Protein AF-C6XEP0-F1 (afdb_monomer_lite)

pLDDT: mean 82.9, std 18.35, range [35.19, 97.62]

Organism: Methylovorus glucosotrophus (strain SIP3-4) (NCBI:txid582744)

Structure (mmCIF, N/CA/C/O backbone):
data_AF-C6XEP0-F1
#
_entry.id   AF-C6XEP0-F1
#
loop_
_atom_site.group_PDB
_atom_site.id
_atom_site.type_symbol
_atom_site.label_atom_id
_atom_site.label_alt_id
_atom_site.label_comp_id
_atom_site.label_asym_id
_atom_site.label_entity_id
_atom_site.label_seq_id
_atom_site.pdbx_PDB_ins_code
_atom_site.Cartn_x
_atom_site.Cartn_y
_atom_site.Cartn_z
_atom_site.occupancy
_atom_site.B_iso_or_equiv
_atom_site.auth_seq_id
_atom_site.auth_comp_id
_atom_site.auth_asym_id
_atom_site.auth_atom_id
_atom_site.pdbx_PDB_model_num
ATOM 1 N N . MET A 1 1 ? 4.613 8.729 -8.527 1.00 85.50 1 MET A N 1
ATOM 2 C CA . MET A 1 1 ? 4.553 8.333 -7.103 1.00 85.50 1 MET A CA 1
ATOM 3 C C . MET A 1 1 ? 5.315 7.030 -6.969 1.00 85.50 1 MET A C 1
ATOM 5 O O . MET A 1 1 ? 5.037 6.103 -7.724 1.00 85.50 1 MET A O 1
ATOM 9 N N . THR A 1 2 ? 6.284 6.971 -6.066 1.00 95.75 2 THR A N 1
ATOM 10 C CA . THR A 1 2 ? 7.053 5.762 -5.747 1.00 95.75 2 THR A CA 1
ATOM 11 C C . THR A 1 2 ? 6.221 4.779 -4.923 1.00 95.75 2 THR A C 1
ATOM 13 O O . THR A 1 2 ? 5.212 5.147 -4.314 1.00 95.75 2 THR A O 1
ATOM 16 N N . GLY A 1 3 ? 6.644 3.516 -4.860 1.00 95.62 3 GLY A N 1
ATOM 17 C CA . GLY A 1 3 ? 5.995 2.513 -4.018 1.00 95.62 3 GLY A CA 1
ATOM 18 C C . GLY A 1 3 ? 5.997 2.876 -2.528 1.00 95.62 3 GLY A C 1
ATOM 19 O O . GLY A 1 3 ? 5.000 2.649 -1.839 1.00 95.62 3 GLY A O 1
ATOM 20 N N . LEU A 1 4 ? 7.067 3.517 -2.045 1.00 96.00 4 LEU A N 1
ATOM 21 C CA . LEU A 1 4 ? 7.170 3.980 -0.659 1.00 96.00 4 LEU A CA 1
ATOM 22 C C . LEU A 1 4 ? 6.162 5.096 -0.348 1.00 96.00 4 LEU A C 1
ATOM 24 O O . LEU A 1 4 ? 5.496 5.060 0.690 1.00 96.00 4 LEU A O 1
ATOM 28 N N . GLU A 1 5 ? 6.015 6.069 -1.250 1.00 92.31 5 GLU A N 1
ATOM 29 C CA . GLU A 1 5 ? 5.004 7.127 -1.126 1.00 92.31 5 GLU A CA 1
ATOM 30 C C . GLU A 1 5 ? 3.594 6.532 -1.131 1.00 92.31 5 GLU A C 1
ATOM 32 O O . GLU A 1 5 ? 2.765 6.890 -0.296 1.00 92.31 5 GLU A O 1
ATOM 37 N N . PHE A 1 6 ? 3.334 5.571 -2.018 1.00 95.06 6 PHE A N 1
ATOM 38 C CA . PHE A 1 6 ? 2.056 4.869 -2.092 1.00 95.06 6 PHE A CA 1
ATOM 39 C C . PHE A 1 6 ? 1.733 4.120 -0.794 1.00 95.06 6 PHE A C 1
ATOM 41 O O . PHE A 1 6 ? 0.634 4.250 -0.259 1.00 95.06 6 PHE A O 1
ATOM 48 N N . GLU A 1 7 ? 2.698 3.390 -0.226 1.00 96.06 7 GLU A N 1
ATOM 49 C CA . GLU A 1 7 ? 2.524 2.730 1.071 1.00 96.06 7 GLU A CA 1
ATOM 50 C C . GLU A 1 7 ? 2.267 3.731 2.206 1.00 96.06 7 GLU A C 1
ATOM 52 O O . GLU A 1 7 ? 1.432 3.483 3.081 1.00 96.06 7 GLU A O 1
ATOM 57 N N . THR A 1 8 ? 2.971 4.860 2.189 1.00 93.00 8 THR A N 1
ATOM 58 C CA . THR A 1 8 ? 2.800 5.930 3.177 1.00 93.00 8 THR A CA 1
ATOM 59 C C . THR A 1 8 ? 1.396 6.518 3.098 1.00 93.00 8 THR A C 1
ATOM 61 O O . THR A 1 8 ? 0.741 6.672 4.127 1.00 93.00 8 THR A O 1
ATOM 64 N N . TRP A 1 9 ? 0.887 6.760 1.889 1.00 90.12 9 TRP A N 1
ATOM 65 C CA . TRP A 1 9 ? -0.477 7.234 1.683 1.00 90.12 9 TRP A CA 1
ATOM 66 C C . TRP A 1 9 ? -1.525 6.240 2.173 1.00 90.12 9 TRP A C 1
ATOM 68 O O . TRP A 1 9 ? -2.439 6.657 2.879 1.00 90.12 9 TRP A O 1
ATOM 78 N N . ILE A 1 10 ? -1.370 4.941 1.883 1.00 93.44 10 ILE A N 1
ATOM 79 C CA . ILE A 1 10 ? -2.267 3.887 2.392 1.00 93.44 10 ILE A CA 1
ATOM 80 C C . ILE A 1 10 ? -2.372 3.959 3.923 1.00 93.44 10 ILE A C 1
ATOM 82 O O . ILE A 1 10 ? -3.475 3.939 4.473 1.00 93.44 10 ILE A O 1
ATOM 86 N N . LYS A 1 11 ? -1.2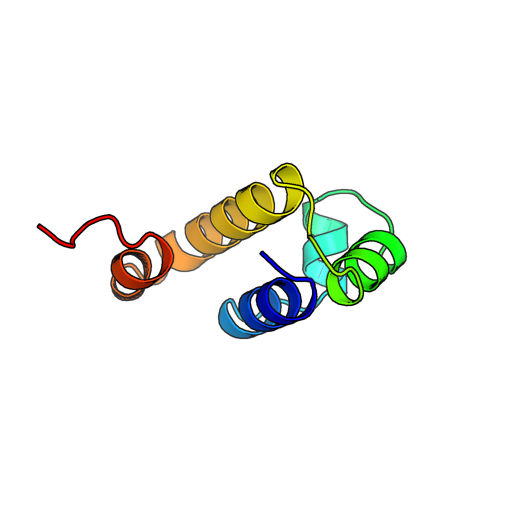30 4.099 4.611 1.00 91.94 11 LYS A N 1
ATOM 87 C CA . LYS A 1 11 ? -1.180 4.232 6.074 1.00 91.94 11 LYS A CA 1
ATOM 88 C C . LYS A 1 11 ? -1.781 5.554 6.559 1.00 91.94 11 LYS A C 1
ATOM 90 O O . LYS A 1 11 ? -2.517 5.539 7.541 1.00 91.94 11 LYS A O 1
ATOM 95 N N . ARG A 1 12 ? -1.513 6.673 5.872 1.00 87.31 12 ARG A N 1
ATOM 96 C CA . ARG A 1 12 ? -2.029 8.013 6.222 1.00 87.31 12 ARG A CA 1
ATOM 97 C C . ARG A 1 12 ? -3.550 8.071 6.145 1.00 87.31 12 ARG A C 1
ATOM 99 O O . ARG A 1 12 ? -4.178 8.634 7.030 1.00 87.31 12 ARG A O 1
ATOM 106 N N . ILE A 1 13 ? -4.151 7.415 5.154 1.00 87.25 13 ILE A N 1
ATOM 107 C CA . ILE A 1 13 ? -5.612 7.270 5.074 1.00 87.25 13 ILE A CA 1
ATOM 108 C C . ILE A 1 13 ? -6.139 6.143 5.975 1.00 87.25 13 ILE A C 1
ATOM 110 O O . ILE A 1 13 ? -7.296 5.749 5.870 1.00 87.25 13 ILE A O 1
ATOM 114 N N . GLY A 1 14 ? -5.318 5.585 6.868 1.00 89.62 14 GLY A N 1
ATOM 115 C CA . GLY A 1 14 ? -5.718 4.586 7.857 1.00 89.62 14 GLY A CA 1
ATOM 116 C C . GLY A 1 14 ? -6.288 3.304 7.251 1.00 89.62 14 GLY A C 1
ATOM 117 O O . GLY A 1 14 ? -7.232 2.747 7.811 1.00 89.62 14 GLY A O 1
ATOM 118 N N . LEU A 1 15 ? -5.795 2.880 6.086 1.00 91.00 15 LEU A N 1
ATOM 119 C CA . LEU A 1 15 ? -6.129 1.593 5.478 1.00 91.00 15 LEU A CA 1
ATOM 120 C C . LEU A 1 15 ? -4.949 0.630 5.603 1.00 91.00 15 LEU A C 1
ATOM 122 O O . LEU A 1 15 ? -3.787 1.036 5.659 1.00 91.00 15 LEU A O 1
ATOM 126 N N . LYS A 1 16 ? -5.234 -0.674 5.609 1.00 95.25 16 LYS A N 1
ATOM 127 C CA . LYS A 1 16 ? -4.207 -1.699 5.401 1.00 95.25 16 LYS A CA 1
ATOM 128 C C . LYS A 1 16 ? -4.107 -2.014 3.910 1.00 95.25 16 LYS A C 1
ATOM 130 O O . LYS A 1 16 ? -5.079 -1.886 3.169 1.00 95.25 16 LYS A O 1
ATOM 135 N N . LYS A 1 17 ? -2.949 -2.522 3.470 1.00 95.75 17 LYS A N 1
ATOM 136 C CA . LYS A 1 17 ? -2.737 -2.988 2.081 1.00 95.75 17 LYS A CA 1
ATOM 137 C C . LYS A 1 17 ? -3.818 -3.985 1.636 1.00 95.75 17 LYS A C 1
ATOM 139 O O . LYS A 1 17 ? -4.307 -3.900 0.516 1.00 95.75 17 LYS A O 1
ATOM 144 N N . LEU A 1 18 ? -4.230 -4.877 2.544 1.00 96.81 18 LEU A N 1
ATOM 145 C CA . LEU A 1 18 ? -5.305 -5.845 2.310 1.00 96.81 18 LEU A CA 1
ATOM 146 C C . LEU A 1 18 ? -6.665 -5.177 2.056 1.00 96.81 18 LEU A C 1
ATOM 148 O O . LEU A 1 18 ? -7.420 -5.642 1.208 1.00 96.81 18 LEU A O 1
ATOM 152 N N . ASP A 1 19 ? -6.982 -4.092 2.764 1.00 94.38 19 ASP A N 1
ATOM 153 C CA . ASP A 1 19 ? -8.252 -3.377 2.592 1.00 94.38 19 ASP A CA 1
ATOM 154 C C . ASP A 1 19 ? -8.294 -2.672 1.236 1.00 94.38 19 ASP A C 1
ATOM 156 O O . ASP A 1 19 ? -9.312 -2.702 0.547 1.00 94.38 19 ASP A O 1
ATOM 160 N N . VAL A 1 20 ? -7.161 -2.095 0.825 1.00 95.00 20 VAL A N 1
ATOM 161 C CA . VAL A 1 20 ? -6.991 -1.507 -0.508 1.00 95.00 20 VAL A CA 1
ATOM 162 C C . VAL A 1 20 ? -7.153 -2.580 -1.583 1.00 95.00 20 VAL A C 1
ATOM 164 O O . VAL A 1 20 ? -7.917 -2.379 -2.519 1.00 95.00 20 VAL A O 1
ATOM 167 N N . ALA A 1 21 ? -6.512 -3.743 -1.430 1.00 97.06 21 ALA A N 1
ATOM 168 C CA . ALA A 1 21 ? -6.643 -4.849 -2.379 1.00 97.06 21 ALA A CA 1
ATOM 169 C C . ALA A 1 21 ? -8.106 -5.293 -2.542 1.00 97.06 21 ALA A C 1
ATOM 171 O O . ALA A 1 21 ? -8.608 -5.371 -3.662 1.00 97.06 21 ALA A O 1
ATOM 172 N N . LYS A 1 22 ? -8.822 -5.473 -1.422 1.00 96.69 22 LYS A N 1
ATOM 173 C CA . LYS A 1 22 ? -10.254 -5.805 -1.415 1.00 96.69 22 LYS A CA 1
ATOM 174 C C . LYS A 1 22 ? -11.103 -4.739 -2.105 1.00 96.69 22 LYS A C 1
ATOM 176 O O . LYS A 1 22 ? -11.936 -5.084 -2.934 1.00 96.69 22 LYS A O 1
ATOM 181 N N . LYS A 1 23 ? -10.892 -3.456 -1.788 1.00 94.12 23 LYS A N 1
ATOM 182 C CA . LYS A 1 23 ? -11.644 -2.341 -2.390 1.00 94.12 23 LYS A CA 1
ATOM 183 C C . LYS A 1 23 ? -11.404 -2.207 -3.893 1.00 94.12 23 LYS A C 1
ATOM 185 O O . LYS A 1 23 ? -12.316 -1.821 -4.612 1.00 94.12 23 LYS A O 1
ATOM 190 N N . LEU A 1 24 ? -10.201 -2.534 -4.362 1.00 94.31 24 LEU A N 1
ATOM 191 C CA . LEU A 1 24 ? -9.851 -2.489 -5.782 1.00 94.31 24 LEU A CA 1
ATOM 192 C C . LEU A 1 24 ? -10.132 -3.803 -6.523 1.00 94.31 24 LEU A C 1
ATOM 194 O O . LEU A 1 24 ? -9.927 -3.862 -7.731 1.00 94.31 24 LEU A O 1
ATOM 198 N N . GLY A 1 25 ? -10.594 -4.847 -5.826 1.00 96.38 25 GLY A N 1
ATOM 199 C CA . GLY A 1 25 ? -10.880 -6.149 -6.430 1.00 96.38 25 GLY A CA 1
ATOM 200 C C . GLY A 1 25 ? -9.640 -6.849 -6.991 1.00 96.38 25 GLY A C 1
ATOM 201 O O . GLY A 1 25 ? -9.740 -7.557 -7.989 1.00 96.38 25 GLY A O 1
ATOM 202 N N . VAL A 1 26 ? -8.471 -6.637 -6.379 1.00 96.62 26 VAL A N 1
ATOM 203 C CA . VAL A 1 26 ? -7.196 -7.231 -6.809 1.00 96.62 26 VAL A CA 1
ATOM 204 C C . VAL A 1 26 ? -6.615 -8.147 -5.739 1.00 96.62 26 VAL A C 1
ATOM 206 O O . VAL A 1 26 ? -6.963 -8.061 -4.560 1.00 96.62 26 VAL A O 1
ATOM 209 N N . ASP A 1 27 ? -5.680 -8.998 -6.150 1.00 97.62 27 ASP A N 1
ATOM 210 C CA . ASP A 1 27 ? -4.933 -9.845 -5.227 1.00 97.62 27 ASP A CA 1
ATOM 211 C C . ASP A 1 27 ? -4.069 -9.000 -4.253 1.00 97.62 27 ASP A C 1
ATOM 213 O O . ASP A 1 27 ? -3.457 -8.011 -4.684 1.00 97.62 27 ASP A O 1
ATOM 217 N N . PRO A 1 28 ? -3.978 -9.350 -2.953 1.00 95.00 28 PRO A N 1
ATOM 218 C 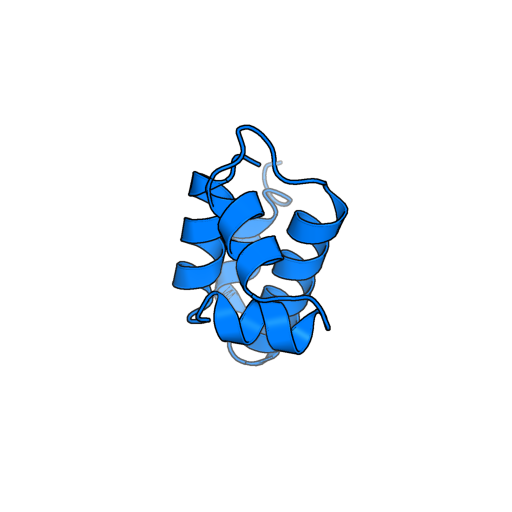CA . PRO A 1 28 ? -3.157 -8.626 -1.977 1.00 95.00 28 PRO A CA 1
ATOM 219 C C . PRO A 1 28 ? -1.681 -8.465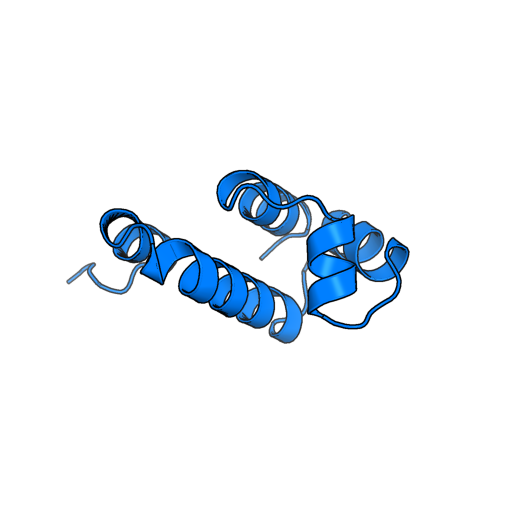 -2.368 1.00 95.00 28 PRO A C 1
ATOM 221 O O . PRO A 1 28 ? -1.070 -7.430 -2.061 1.00 95.00 28 PRO A O 1
ATOM 224 N N . ASP A 1 29 ? -1.107 -9.432 -3.083 1.00 97.12 29 ASP A N 1
ATOM 225 C CA . ASP A 1 29 ? 0.276 -9.371 -3.550 1.00 97.12 29 ASP A CA 1
ATOM 226 C C . ASP A 1 29 ? 0.458 -8.314 -4.636 1.00 97.12 29 ASP A C 1
ATOM 228 O O . ASP A 1 29 ? 1.529 -7.713 -4.737 1.00 97.12 29 ASP A O 1
ATOM 232 N N . THR A 1 30 ? -0.605 -7.977 -5.375 1.00 96.94 30 THR A N 1
ATOM 233 C CA . THR A 1 30 ? -0.587 -6.874 -6.346 1.00 96.94 30 THR A CA 1
ATOM 234 C C . THR A 1 30 ? -0.285 -5.551 -5.647 1.00 96.94 30 THR A C 1
ATOM 236 O O . THR A 1 30 ? 0.603 -4.812 -6.078 1.00 96.94 30 THR A O 1
ATOM 239 N N . ILE A 1 31 ? -0.969 -5.256 -4.536 1.00 97.50 31 ILE A N 1
ATOM 240 C CA . ILE A 1 31 ? -0.738 -4.029 -3.757 1.00 97.50 31 ILE A CA 1
ATOM 241 C C . ILE A 1 31 ? 0.645 -4.057 -3.107 1.00 97.50 31 ILE A C 1
ATOM 243 O O . ILE A 1 31 ? 1.361 -3.056 -3.137 1.00 97.50 31 ILE A O 1
ATOM 247 N N . THR A 1 32 ? 1.063 -5.211 -2.583 1.00 97.12 32 THR A N 1
ATOM 248 C CA . THR A 1 32 ? 2.407 -5.380 -2.012 1.00 97.12 32 THR A CA 1
ATOM 249 C C . THR A 1 32 ? 3.502 -5.123 -3.046 1.00 97.12 32 THR A C 1
ATOM 251 O O . THR A 1 32 ? 4.478 -4.438 -2.737 1.00 97.12 32 THR A O 1
ATOM 254 N N . ALA A 1 33 ? 3.333 -5.610 -4.277 1.00 97.06 33 ALA A N 1
ATOM 255 C CA . ALA A 1 33 ? 4.249 -5.352 -5.380 1.00 97.06 33 ALA A CA 1
ATOM 256 C C . ALA A 1 33 ? 4.283 -3.862 -5.748 1.00 97.06 33 ALA A C 1
ATOM 258 O O . ALA A 1 33 ? 5.365 -3.316 -5.957 1.00 97.06 33 ALA A O 1
ATOM 259 N N . LYS A 1 34 ? 3.133 -3.167 -5.758 1.00 96.75 34 LYS A N 1
ATOM 260 C CA . LYS A 1 34 ? 3.102 -1.713 -6.003 1.00 96.75 34 LYS A CA 1
ATOM 261 C C . LYS A 1 34 ? 3.834 -0.924 -4.920 1.00 96.75 34 LYS A C 1
ATOM 263 O O . LYS A 1 34 ? 4.571 -0.009 -5.261 1.00 96.75 34 LYS A O 1
ATOM 268 N N . CYS A 1 35 ? 3.723 -1.311 -3.649 1.00 96.50 35 CYS A N 1
ATOM 269 C CA . CYS A 1 35 ? 4.469 -0.671 -2.557 1.00 96.50 35 CYS A CA 1
ATOM 270 C C . CYS A 1 35 ? 5.998 -0.829 -2.666 1.00 96.50 35 CYS A C 1
ATOM 272 O O . CYS A 1 35 ? 6.730 -0.047 -2.071 1.00 96.50 35 CYS A O 1
ATOM 274 N N . LYS A 1 36 ? 6.490 -1.829 -3.407 1.00 96.69 36 LYS A N 1
ATOM 275 C CA . LYS A 1 36 ? 7.927 -2.085 -3.601 1.00 96.69 36 LYS A CA 1
ATOM 276 C C . LYS A 1 36 ? 8.476 -1.548 -4.927 1.00 96.69 36 LYS A C 1
ATOM 278 O O . LYS A 1 36 ? 9.679 -1.619 -5.139 1.00 96.69 36 LYS A O 1
ATOM 283 N N . GLY A 1 37 ? 7.614 -1.079 -5.828 1.00 93.56 37 GLY A N 1
ATOM 284 C CA . GLY A 1 37 ? 8.025 -0.622 -7.153 1.00 93.56 37 GLY A CA 1
ATOM 285 C C . GLY A 1 37 ? 8.605 0.791 -7.142 1.00 93.56 37 GLY A C 1
ATOM 286 O O . GLY A 1 37 ? 8.170 1.644 -6.367 1.00 93.56 37 GLY A O 1
ATOM 287 N N . ASP A 1 38 ? 9.525 1.064 -8.066 1.00 94.25 38 ASP A N 1
ATOM 288 C CA . ASP A 1 38 ? 10.119 2.398 -8.242 1.00 94.25 38 ASP A CA 1
ATOM 289 C C . ASP A 1 38 ? 9.079 3.443 -8.660 1.00 94.25 38 ASP A C 1
ATOM 291 O O . ASP A 1 38 ? 9.160 4.613 -8.284 1.00 94.25 38 ASP A O 1
ATOM 295 N N . GLN A 1 39 ? 8.067 3.012 -9.416 1.00 94.19 39 GLN A N 1
ATOM 296 C CA . GLN A 1 39 ? 6.909 3.814 -9.786 1.00 94.19 39 GLN A CA 1
ATOM 297 C C . GLN A 1 39 ? 5.626 3.000 -9.666 1.00 94.19 39 GLN A C 1
ATOM 299 O O . GLN A 1 39 ? 5.534 1.845 -10.091 1.00 94.19 39 GLN A O 1
ATOM 304 N N . VAL A 1 40 ? 4.601 3.644 -9.124 1.00 93.56 40 VAL A N 1
ATOM 305 C CA . VAL A 1 40 ? 3.242 3.118 -9.079 1.00 93.56 40 VAL A CA 1
ATOM 306 C C . VAL A 1 40 ? 2.488 3.593 -10.319 1.00 93.56 40 VAL A C 1
ATOM 308 O O . VAL A 1 40 ? 2.492 4.794 -10.603 1.00 93.56 40 VAL A O 1
ATOM 311 N N . PRO A 1 41 ? 1.819 2.691 -11.067 1.00 93.88 41 PRO A N 1
ATOM 312 C CA . PRO A 1 41 ? 1.019 3.098 -12.215 1.00 93.88 41 PRO A CA 1
ATOM 313 C C . PRO A 1 41 ? -0.055 4.107 -11.804 1.00 93.88 41 PRO A C 1
ATOM 315 O O . PRO A 1 41 ? -0.703 3.930 -10.770 1.00 93.88 41 PRO A O 1
ATOM 318 N N . GLY A 1 42 ? -0.287 5.121 -12.643 1.00 91.69 42 GLY A N 1
ATOM 319 C CA . GLY A 1 42 ? -1.205 6.226 -12.340 1.00 91.69 42 GLY A CA 1
ATOM 320 C C . GLY A 1 42 ? -2.598 5.769 -11.903 1.00 91.69 42 GLY A C 1
ATOM 321 O O . GLY A 1 42 ? -3.155 6.337 -10.972 1.00 91.69 42 GLY A O 1
ATOM 322 N N . LEU A 1 43 ? -3.115 4.676 -12.476 1.00 94.00 43 LEU A N 1
ATOM 323 C CA . LEU A 1 43 ? -4.390 4.075 -12.070 1.00 94.00 43 LEU A CA 1
ATOM 324 C C . LEU A 1 43 ? -4.466 3.789 -10.560 1.00 94.00 43 LEU A C 1
ATOM 326 O O . LEU A 1 43 ? -5.464 4.114 -9.929 1.00 94.00 43 LEU A O 1
ATOM 330 N N . TYR A 1 44 ? -3.413 3.222 -9.966 1.00 93.62 44 TYR A N 1
ATOM 331 C CA . TYR A 1 44 ? -3.391 2.914 -8.532 1.00 93.62 44 TYR A CA 1
ATOM 332 C C . TYR A 1 44 ? -3.244 4.179 -7.686 1.00 93.62 44 TYR A C 1
ATOM 334 O O . TYR A 1 44 ? -3.835 4.265 -6.612 1.00 93.62 44 TYR A O 1
ATOM 342 N N . ALA A 1 45 ? -2.501 5.174 -8.176 1.00 89.75 45 ALA A N 1
ATOM 343 C CA . ALA A 1 45 ? -2.407 6.471 -7.516 1.00 89.75 45 ALA A CA 1
ATOM 344 C C . ALA A 1 45 ? -3.776 7.178 -7.481 1.00 89.75 45 ALA A C 1
ATOM 346 O O . ALA A 1 45 ? -4.206 7.619 -6.418 1.00 89.75 45 ALA A O 1
ATOM 347 N N . TYR A 1 46 ? -4.505 7.206 -8.602 1.00 90.12 46 TYR A N 1
ATOM 348 C CA . TYR A 1 46 ? -5.862 7.761 -8.663 1.00 90.12 46 TYR A CA 1
ATOM 349 C C . TYR A 1 46 ? -6.867 6.956 -7.848 1.00 90.12 46 TYR A C 1
ATOM 351 O O . TYR A 1 46 ? -7.714 7.539 -7.176 1.00 90.12 46 TYR A O 1
ATOM 359 N N . ALA A 1 47 ? -6.754 5.629 -7.850 1.00 92.12 47 ALA A N 1
ATOM 360 C CA . ALA A 1 47 ? -7.583 4.784 -7.008 1.00 92.12 47 ALA A CA 1
ATOM 361 C C . ALA A 1 47 ? -7.397 5.137 -5.526 1.00 92.12 47 ALA A C 1
ATOM 363 O O . ALA A 1 47 ? -8.376 5.308 -4.807 1.00 92.12 47 ALA A O 1
ATOM 364 N N . LEU A 1 48 ? -6.153 5.332 -5.077 1.00 89.50 48 LEU A N 1
ATOM 365 C CA . LEU A 1 48 ? -5.870 5.729 -3.701 1.00 89.50 48 LEU A CA 1
ATOM 366 C C . LEU A 1 48 ? -6.416 7.121 -3.362 1.00 89.50 48 LEU A C 1
ATOM 368 O O . LEU A 1 48 ? -6.909 7.309 -2.254 1.00 89.50 48 LEU A O 1
ATOM 372 N N . LEU A 1 49 ? -6.387 8.064 -4.309 1.00 86.44 49 LEU A N 1
ATOM 373 C CA . LEU A 1 49 ? -7.051 9.362 -4.160 1.00 86.44 49 LEU A CA 1
ATOM 374 C C . LEU A 1 49 ? -8.567 9.202 -4.007 1.00 86.44 49 LEU A C 1
ATOM 376 O O . LEU A 1 49 ? -9.141 9.792 -3.100 1.00 86.44 49 LEU A O 1
ATOM 380 N N . GLY A 1 50 ? -9.202 8.358 -4.823 1.00 89.44 50 GLY A N 1
ATOM 381 C CA . GLY A 1 50 ? -10.624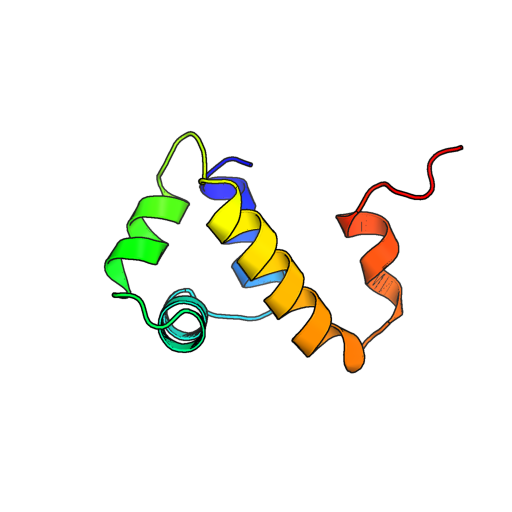 8.038 -4.689 1.00 89.44 50 GLY A CA 1
ATOM 382 C C . GLY A 1 50 ? -10.955 7.449 -3.315 1.00 89.44 50 GLY A C 1
ATOM 383 O O . GLY A 1 50 ? -11.878 7.913 -2.653 1.00 89.44 50 GLY A O 1
ATOM 384 N N . LEU A 1 51 ? -10.143 6.505 -2.830 1.00 89.88 51 LEU A N 1
ATOM 385 C CA . LEU A 1 51 ? -10.291 5.930 -1.488 1.00 89.88 51 LEU A CA 1
ATOM 386 C C . LEU A 1 51 ? -10.076 6.963 -0.376 1.00 89.88 51 LEU A C 1
ATOM 388 O O . LEU A 1 51 ? -10.769 6.934 0.643 1.00 89.88 51 LEU A O 1
ATOM 392 N N . ALA A 1 52 ? -9.125 7.879 -0.566 1.00 84.88 52 ALA A N 1
ATOM 393 C CA . ALA A 1 52 ? -8.906 8.993 0.341 1.00 84.88 52 ALA A CA 1
ATOM 394 C C . ALA A 1 52 ? -10.130 9.914 0.371 1.00 84.88 52 ALA A C 1
ATOM 396 O O . ALA A 1 52 ? -10.572 10.269 1.455 1.00 84.88 52 ALA A O 1
ATOM 397 N N . SER A 1 53 ? -10.714 10.255 -0.780 1.00 83.00 53 SER A N 1
ATOM 398 C CA . SER A 1 53 ? -11.927 11.073 -0.885 1.00 83.00 53 SER A CA 1
ATOM 399 C C . SER A 1 53 ? -13.157 10.389 -0.288 1.00 83.00 53 SER A C 1
ATOM 401 O O . SER A 1 53 ? -13.894 11.037 0.447 1.00 83.00 53 SER A O 1
ATOM 403 N N . GLU A 1 54 ? -13.355 9.087 -0.521 1.00 82.25 54 GLU A N 1
ATOM 404 C CA . GLU A 1 54 ? -14.422 8.303 0.124 1.00 82.25 54 GLU A CA 1
ATOM 405 C C . GLU A 1 54 ? -14.329 8.385 1.649 1.00 82.25 54 GLU A C 1
ATOM 407 O O . GLU A 1 54 ? -15.334 8.555 2.334 1.00 82.25 54 GLU A O 1
ATOM 412 N N . LYS A 1 55 ? -13.107 8.283 2.183 1.00 74.06 55 LYS A N 1
ATOM 413 C CA . LYS A 1 55 ? -12.871 8.352 3.623 1.00 74.06 55 LYS A CA 1
ATOM 414 C C . LYS A 1 55 ? -12.923 9.785 4.157 1.00 74.06 55 LYS A C 1
ATOM 416 O O . LYS A 1 55 ? -13.405 9.999 5.259 1.00 74.06 55 LYS A O 1
ATOM 421 N N . ARG A 1 56 ? -12.472 10.774 3.381 1.00 62.16 56 ARG A N 1
ATOM 422 C CA . ARG A 1 56 ? -12.428 12.202 3.746 1.00 62.16 56 ARG A CA 1
ATOM 423 C C . ARG A 1 56 ? -13.702 12.987 3.465 1.00 62.16 56 ARG A C 1
ATOM 425 O O . ARG A 1 56 ? -13.834 14.092 3.973 1.00 62.16 56 ARG A O 1
ATOM 432 N N . LEU A 1 57 ? -14.703 12.403 2.810 1.00 51.75 57 LEU A N 1
ATOM 433 C CA . LEU A 1 57 ? -16.090 12.848 2.987 1.00 51.75 57 LEU A CA 1
ATOM 434 C C . LEU A 1 57 ? -16.545 12.741 4.460 1.00 51.75 57 LEU A C 1
ATOM 436 O O . LEU A 1 57 ? -17.578 13.302 4.810 1.00 51.75 57 LEU A O 1
ATOM 440 N N . GLN A 1 58 ? -15.759 12.089 5.330 1.00 51.56 58 GLN A N 1
ATOM 441 C CA . GLN A 1 58 ? -15.915 12.126 6.787 1.00 51.56 58 GLN A CA 1
ATOM 442 C C . GLN A 1 58 ? -15.005 13.159 7.497 1.00 51.56 58 GLN A C 1
ATOM 444 O O . GLN A 1 58 ? -15.274 13.455 8.652 1.00 51.56 58 GLN A O 1
ATOM 449 N N . ASP A 1 59 ? -13.990 13.742 6.833 1.00 49.94 59 ASP A N 1
ATOM 450 C CA . ASP A 1 59 ? -13.032 14.718 7.401 1.00 49.94 59 ASP A CA 1
ATOM 451 C C . ASP A 1 59 ? -12.414 15.619 6.296 1.00 49.94 59 ASP A C 1
ATOM 453 O O . ASP A 1 59 ? -11.426 15.274 5.639 1.00 49.94 59 ASP A 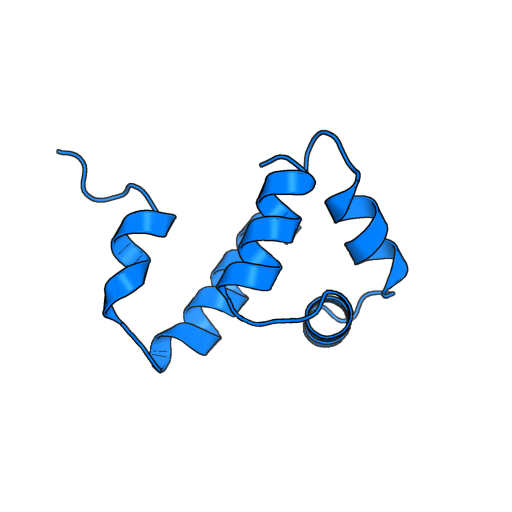O 1
ATOM 457 N N . ILE A 1 60 ? -13.016 16.793 6.061 1.00 48.94 60 ILE A N 1
ATOM 458 C CA . ILE A 1 60 ? -12.813 17.644 4.863 1.00 48.94 60 ILE A CA 1
ATOM 459 C C . ILE A 1 60 ? -11.487 18.443 4.838 1.00 48.94 60 ILE A C 1
ATOM 461 O O . ILE A 1 60 ? -11.048 18.865 3.768 1.00 48.94 60 ILE A O 1
ATOM 465 N N . ASN A 1 61 ? -10.787 18.631 5.960 1.00 50.66 61 ASN A N 1
ATOM 466 C CA . ASN A 1 61 ? -9.719 19.647 6.043 1.00 50.66 61 ASN A CA 1
ATOM 467 C C . ASN A 1 61 ? -8.378 19.294 5.379 1.00 50.66 61 ASN A C 1
ATOM 469 O O . ASN A 1 61 ? -7.606 20.192 5.062 1.00 50.66 61 ASN A O 1
ATOM 473 N N . GLU A 1 62 ? -8.065 18.023 5.145 1.00 53.12 62 GLU A N 1
ATOM 474 C CA . GLU A 1 62 ? -6.707 17.647 4.728 1.00 53.12 62 GLU A CA 1
ATOM 475 C C . GLU A 1 62 ? -6.538 17.517 3.191 1.00 53.12 62 GLU A C 1
ATOM 477 O O . GLU A 1 62 ? -5.441 17.218 2.707 1.00 53.12 62 GLU A O 1
ATOM 482 N N . LEU A 1 63 ? -7.621 17.598 2.396 1.00 53.59 63 LEU A N 1
ATOM 483 C CA . LEU A 1 63 ? -7.605 17.316 0.940 1.00 53.59 63 LEU A CA 1
ATOM 484 C C . LEU A 1 63 ? -6.775 18.328 0.135 1.00 53.59 63 LEU A C 1
ATOM 486 O O . LEU A 1 63 ? -6.241 17.988 -0.921 1.00 53.59 63 LEU A O 1
ATOM 490 N N . THR A 1 64 ? -6.623 19.540 0.660 1.00 54.22 64 THR A N 1
ATOM 491 C CA . THR A 1 64 ? -5.85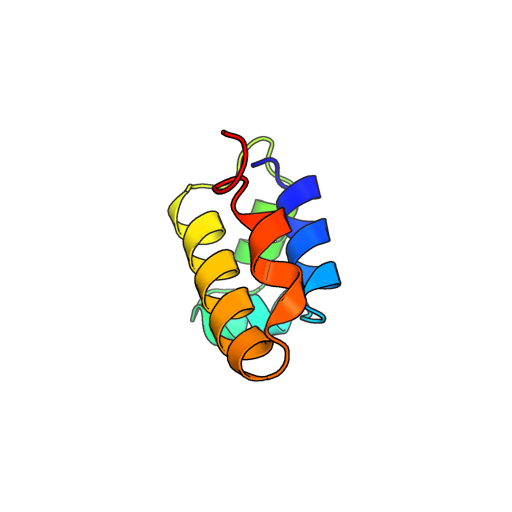7 20.637 0.057 1.00 54.22 64 THR A CA 1
ATOM 492 C C . THR A 1 64 ? -4.354 20.350 -0.003 1.00 54.22 64 THR A C 1
ATOM 494 O O . THR A 1 64 ? -3.712 20.718 -0.984 1.00 54.22 64 THR A O 1
ATOM 497 N N . GLU A 1 65 ? -3.801 19.610 0.964 1.00 53.47 65 GLU A N 1
ATOM 498 C CA . GLU A 1 65 ? -2.384 19.210 0.961 1.00 53.47 65 GLU A CA 1
ATOM 499 C C . GLU A 1 65 ? -2.072 18.073 -0.020 1.00 53.47 65 GLU A C 1
ATOM 501 O O . GLU A 1 65 ? -0.964 18.000 -0.542 1.00 53.47 65 GLU A O 1
ATOM 506 N N . ILE A 1 66 ? -3.028 17.169 -0.276 1.00 55.25 66 ILE A N 1
ATOM 507 C CA . ILE A 1 66 ? -2.802 16.009 -1.160 1.00 55.25 66 ILE A CA 1
ATOM 508 C C . ILE A 1 66 ? -2.650 16.455 -2.612 1.00 55.25 66 ILE A C 1
ATOM 510 O O . ILE A 1 66 ? -1.873 15.878 -3.371 1.00 55.25 66 ILE A O 1
ATOM 514 N N . LEU A 1 67 ? -3.437 17.453 -3.010 1.00 54.28 67 LEU A N 1
ATOM 515 C CA . LEU A 1 67 ? -3.579 17.812 -4.411 1.00 54.28 67 LEU A CA 1
ATOM 516 C C . LEU A 1 67 ? -2.612 18.912 -4.856 1.00 54.28 67 LEU A C 1
ATOM 518 O O . LEU A 1 67 ? -2.385 19.035 -6.052 1.00 54.28 67 LEU A O 1
ATOM 522 N N . GLY A 1 68 ? -2.034 19.709 -3.948 1.00 51.25 68 GLY A N 1
ATOM 523 C CA . GLY A 1 68 ? -1.180 20.838 -4.346 1.00 51.25 68 GLY A CA 1
ATOM 524 C C . GLY A 1 68 ? -1.889 21.851 -5.264 1.00 51.25 68 GLY A C 1
ATOM 525 O O . GLY A 1 68 ? -1.229 22.600 -5.974 1.00 51.25 68 GLY A O 1
ATOM 526 N N . ILE A 1 69 ? -3.230 21.863 -5.277 1.00 50.72 69 ILE A N 1
ATOM 527 C CA . ILE A 1 69 ? -4.050 22.659 -6.212 1.00 50.72 69 ILE A CA 1
ATOM 528 C C . ILE A 1 69 ? -4.256 24.108 -5.732 1.00 50.72 69 ILE A C 1
ATOM 530 O O . ILE A 1 69 ? -4.776 24.926 -6.481 1.00 50.72 69 ILE A O 1
ATOM 534 N N . ILE A 1 70 ? -3.798 24.487 -4.533 1.00 46.31 70 ILE A N 1
ATOM 535 C CA . ILE A 1 70 ? -3.841 25.892 -4.089 1.00 46.31 70 ILE A CA 1
ATOM 536 C C . ILE A 1 70 ? -2.437 26.356 -3.706 1.00 46.31 70 ILE A C 1
ATOM 538 O O . ILE A 1 70 ? -2.108 26.578 -2.545 1.00 46.31 70 ILE A O 1
ATOM 542 N N . GLY A 1 71 ? -1.593 26.443 -4.727 1.00 45.34 71 GLY A N 1
ATOM 543 C CA . GLY A 1 71 ? -0.372 27.233 -4.731 1.00 45.34 71 GLY A CA 1
ATOM 544 C C . GLY A 1 71 ? -0.409 28.169 -5.932 1.00 45.34 71 GLY A C 1
ATOM 545 O O . GLY A 1 71 ? 0.188 27.861 -6.960 1.00 45.34 71 GLY A O 1
ATOM 546 N N . SER A 1 72 ? -1.171 29.259 -5.821 1.00 35.19 72 SER A N 1
ATOM 547 C CA . SER A 1 72 ? -1.094 30.500 -6.612 1.00 35.19 72 SER A CA 1
ATOM 548 C C . SER A 1 72 ? -1.872 31.586 -5.880 1.00 35.19 72 SER A C 1
ATOM 550 O O . SER A 1 72 ? -3.060 31.328 -5.583 1.00 35.19 72 SER A O 1
#

Foldseek 3Di:
DALCVLCVLCVVLPHDLVRLCVVVVHDSVVNVVRSHGRDHPVVSVVSSVVSSVVSCVVPPPCNCVVPVPPDD

Radius of gyration: 12.25 Å; chains: 1; bounding box: 26×40×20 Å

InterPro domains:
  IPR010982 Lambda repressor-like, DNA-binding domain superfamily [SSF47413] (1-42)

Secondary structure (DSSP, 8-state):
--HHHHHHHHHHTT--HHHHHHHHT--HHHHHHHHHSSS--HHHHHHHHHHHHHHHTT-GGGHHHHH-----

Sequence (72 aa):
MTGLEFETWIKRIGLKKLDVAKKLGVDPDTITAKCKGDQVPGLYAYALLGLASEKRLQDINELTEILGIIGS